Protein AF-A0AAJ7CDK2-F1 (afdb_monomer)

Organism: Cephus cinctus (NCBI:txid211228)

Mean predicted aligned error: 21.82 Å

Secondary structure (DSSP, 8-state):
-------PPPPPEEHHHHHHHHHTTPPP-SSHHHHHHHHHHHHHHHHHHTT-TTTEEPPP-----TT--SSHHHHHHHHHHHHHHHHHHHHHHHHHHHHHHHHHHHHHHHHHHHHHHHHHHHHTTSS---PPP-----SSSHHHHHHHHHHHHHHHHTT--

Nearest PDB structures (foldseek):
  7m75-assembly1_F  TM=2.476E-01  e=9.258E+00  Thermosynechococcus vestitus BP-1

Structure (mmCIF, N/CA/C/O backbone):
data_AF-A0AAJ7CDK2-F1
#
_entry.id   AF-A0AAJ7CDK2-F1
#
loop_
_atom_site.group_PDB
_atom_site.id
_atom_site.type_symbol
_atom_site.label_atom_id
_atom_site.label_alt_id
_atom_site.label_comp_id
_atom_site.label_asym_id
_atom_site.label_entity_id
_atom_site.label_seq_id
_atom_site.pdbx_PDB_ins_code
_atom_site.Cartn_x
_atom_site.Cartn_y
_atom_site.Cartn_z
_atom_site.occupancy
_atom_site.B_iso_or_equiv
_atom_site.auth_seq_id
_atom_site.auth_comp_id
_atom_site.auth_asym_id
_atom_site.auth_atom_id
_atom_site.pdbx_PDB_model_num
ATOM 1 N N . MET A 1 1 ? -10.451 22.147 59.607 1.00 43.47 1 MET A N 1
ATOM 2 C CA . MET A 1 1 ? -10.751 20.916 58.836 1.00 43.47 1 MET A CA 1
ATOM 3 C C . MET A 1 1 ? -10.896 21.269 57.359 1.00 43.47 1 MET A C 1
ATOM 5 O O . MET A 1 1 ? -11.855 21.930 56.988 1.00 43.47 1 MET A O 1
ATOM 9 N N . GLY A 1 2 ? -9.914 20.924 56.521 1.00 55.62 2 GLY A N 1
ATOM 10 C CA . GLY A 1 2 ? -9.924 21.284 55.098 1.00 55.62 2 GLY A CA 1
ATOM 11 C C . GLY A 1 2 ? -10.855 20.384 54.282 1.00 55.62 2 GLY A C 1
ATOM 12 O O . GLY A 1 2 ? -10.632 19.177 54.195 1.00 55.62 2 GLY A O 1
ATOM 13 N N . LEU A 1 3 ? -11.884 20.971 53.667 1.00 56.12 3 LEU A N 1
ATOM 14 C CA . LEU A 1 3 ? -12.781 20.308 52.717 1.00 56.12 3 LEU A CA 1
ATOM 15 C C . LEU A 1 3 ? -11.977 19.750 51.532 1.00 56.12 3 LEU A C 1
ATOM 17 O O . LEU A 1 3 ? -11.613 20.472 50.600 1.00 56.12 3 LEU A O 1
ATOM 21 N N . LYS A 1 4 ? -11.709 18.439 51.542 1.00 57.59 4 LYS A N 1
ATOM 22 C CA . LYS A 1 4 ? -11.145 17.736 50.384 1.00 57.59 4 LYS A CA 1
ATOM 23 C C . LYS A 1 4 ? -12.173 17.768 49.247 1.00 57.59 4 LYS A C 1
ATOM 25 O O . LYS A 1 4 ? -13.148 17.018 49.254 1.00 57.59 4 LYS A O 1
ATOM 30 N N . LYS A 1 5 ? -11.954 18.640 48.254 1.00 58.66 5 LYS A N 1
ATOM 31 C CA . LYS A 1 5 ? -12.749 18.690 47.017 1.00 58.66 5 LYS A CA 1
ATOM 32 C C . LYS A 1 5 ? -12.705 17.312 46.345 1.00 58.66 5 LYS A C 1
ATOM 34 O O . LYS A 1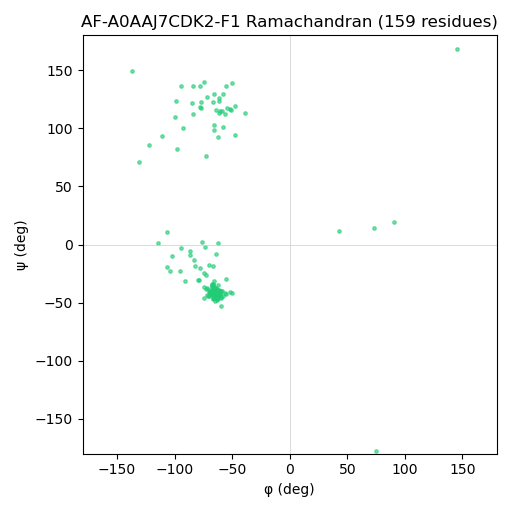 5 ? -11.656 16.886 45.861 1.00 58.66 5 LYS A O 1
ATOM 39 N N . LYS A 1 6 ? -13.842 16.605 46.306 1.00 48.69 6 LYS A N 1
ATOM 40 C CA . LYS A 1 6 ? -13.985 15.354 45.547 1.00 48.69 6 LYS A CA 1
ATOM 41 C C . LYS A 1 6 ? -13.676 15.642 44.073 1.00 48.69 6 LYS A C 1
ATOM 43 O O . LYS A 1 6 ? -14.406 16.387 43.419 1.00 48.69 6 LYS A O 1
ATOM 48 N N . LYS A 1 7 ? -12.595 15.058 43.543 1.00 52.03 7 LYS A N 1
ATOM 49 C CA . LYS A 1 7 ? -12.281 15.105 42.107 1.00 52.03 7 LYS A CA 1
ATOM 50 C C . LYS A 1 7 ? -13.431 14.428 41.350 1.00 52.03 7 LYS A C 1
ATOM 52 O O . LYS A 1 7 ? -13.660 13.232 41.517 1.00 52.03 7 LYS A O 1
ATOM 57 N N . LYS A 1 8 ? -14.188 15.197 40.557 1.00 52.06 8 LYS A N 1
ATOM 58 C CA . LYS A 1 8 ? -15.244 14.662 39.681 1.00 52.06 8 LYS A CA 1
ATOM 59 C C . LYS A 1 8 ? -14.608 13.644 38.726 1.00 52.06 8 LYS A C 1
ATOM 61 O O . LYS A 1 8 ? -13.597 13.953 38.099 1.00 52.06 8 LYS A O 1
ATOM 66 N N . LYS A 1 9 ? -15.186 12.440 38.626 1.00 52.00 9 LYS A N 1
ATOM 67 C CA . LYS A 1 9 ? -14.740 11.423 37.660 1.00 52.00 9 LYS A CA 1
ATOM 68 C C . LYS A 1 9 ? -14.779 12.027 36.245 1.00 52.00 9 LYS A C 1
ATOM 70 O O . LYS A 1 9 ? -15.748 12.728 35.933 1.00 52.00 9 LYS A O 1
ATOM 75 N N . PRO A 1 10 ? -13.756 11.800 35.403 1.00 56.69 10 PRO A N 1
ATOM 76 C CA . PRO A 1 10 ? -13.734 12.356 34.058 1.00 56.69 10 PRO A CA 1
ATOM 77 C C . PRO A 1 10 ? -14.929 11.813 33.268 1.00 56.69 10 PRO A C 1
ATOM 79 O O . PRO A 1 10 ? -15.156 10.605 33.212 1.00 56.69 10 PRO A O 1
ATOM 82 N N . LYS A 1 11 ? -15.735 12.715 32.697 1.00 63.00 11 LYS A N 1
ATOM 83 C CA . LYS A 1 11 ? -16.814 12.335 31.781 1.00 63.00 11 LYS A CA 1
ATOM 84 C C . LYS A 1 11 ? -16.168 11.751 30.521 1.00 63.00 11 LYS A C 1
ATOM 86 O O . LYS A 1 11 ? -15.361 12.424 29.881 1.00 63.00 11 LYS A O 1
ATOM 91 N N . THR A 1 12 ? -16.522 10.517 30.176 1.00 65.81 12 THR A N 1
ATOM 92 C CA . THR A 1 12 ? -16.077 9.855 28.944 1.00 65.81 12 THR A CA 1
ATOM 93 C C . THR A 1 12 ? -16.573 10.631 27.727 1.00 65.81 12 THR A C 1
ATOM 95 O O . THR A 1 12 ? -17.777 10.850 27.572 1.00 65.81 12 THR A O 1
ATOM 98 N N . VAL A 1 13 ? -15.655 11.046 26.855 1.00 77.88 13 VAL A N 1
ATOM 99 C CA . VAL A 1 13 ? -15.970 11.824 25.649 1.00 77.88 13 VAL A CA 1
ATOM 100 C C . VAL A 1 13 ? -16.123 10.865 24.463 1.00 77.88 13 VAL A C 1
ATOM 102 O O . VAL A 1 13 ? -15.352 9.918 24.303 1.00 77.88 13 VAL A O 1
ATOM 105 N N . ARG A 1 14 ? -17.145 11.070 23.623 1.00 81.94 14 ARG A N 1
ATOM 106 C CA . ARG A 1 14 ? -17.328 10.281 22.390 1.00 81.94 14 ARG A CA 1
ATOM 107 C C . ARG A 1 14 ? -16.307 10.720 21.341 1.00 81.94 14 ARG A C 1
ATOM 109 O O . ARG A 1 14 ? -16.127 11.922 21.159 1.00 81.94 14 ARG A O 1
ATOM 116 N N . LEU A 1 15 ? -15.738 9.772 20.585 1.00 80.12 15 LEU A N 1
ATOM 117 C CA . LEU A 1 15 ? -14.798 10.082 19.492 1.00 80.12 15 LEU A CA 1
ATOM 118 C C . LEU A 1 15 ? -15.323 11.153 18.529 1.00 80.12 15 LEU A C 1
ATOM 120 O O . LEU A 1 15 ? -14.578 12.053 18.168 1.00 80.12 15 LEU A O 1
ATOM 124 N N . LYS A 1 16 ? -16.613 11.094 18.167 1.00 83.38 16 LYS A N 1
ATOM 125 C CA . LYS A 1 16 ? -17.242 12.064 17.255 1.00 83.38 16 LYS A CA 1
ATOM 126 C C . LYS A 1 16 ? -17.012 13.516 17.693 1.00 83.38 16 LYS A C 1
ATOM 128 O O . LYS A 1 16 ? -16.700 14.355 16.866 1.00 83.38 16 LYS A O 1
ATOM 133 N N . LYS A 1 17 ? -17.098 13.799 18.997 1.00 83.81 17 LYS A N 1
ATOM 134 C CA . LYS A 1 17 ? -16.915 15.155 19.532 1.00 83.81 17 LYS A CA 1
ATOM 135 C C . LYS A 1 17 ? -15.461 15.624 19.426 1.00 83.81 17 LYS A C 1
ATOM 137 O O . LYS A 1 17 ? -15.214 16.766 19.068 1.00 83.81 17 LYS A O 1
ATOM 142 N N . VAL A 1 18 ? -14.512 14.723 19.679 1.00 83.12 18 VAL A N 1
ATOM 143 C CA . VAL A 1 18 ? -13.073 15.008 19.560 1.00 83.12 18 VAL A CA 1
ATOM 144 C C . VAL A 1 18 ? -12.681 15.254 18.100 1.00 83.12 18 VAL A C 1
ATOM 146 O O . VAL A 1 18 ? -11.863 16.124 17.828 1.00 83.12 18 VAL A O 1
ATOM 149 N N . ILE A 1 19 ? -13.293 14.528 17.157 1.00 83.00 19 ILE A N 1
ATOM 150 C CA . ILE A 1 19 ? -13.076 14.721 15.716 1.00 83.00 19 ILE A CA 1
ATOM 151 C C . ILE A 1 19 ? -13.570 16.103 15.273 1.00 83.00 19 ILE A C 1
ATOM 153 O O . ILE A 1 19 ? -12.852 16.806 14.569 1.00 83.00 19 ILE A O 1
ATOM 157 N N . GLU A 1 20 ? -14.756 16.522 15.714 1.00 85.12 20 GLU A N 1
ATOM 158 C CA . GLU A 1 20 ? -15.289 17.854 15.398 1.00 85.12 20 GLU A CA 1
ATOM 159 C C . GLU A 1 20 ? -14.439 18.987 15.996 1.00 85.12 20 GLU A C 1
ATOM 161 O O . GLU A 1 20 ? -14.207 20.004 15.345 1.00 85.12 20 GLU A O 1
ATOM 166 N N . GLU A 1 21 ? -13.904 18.804 17.205 1.00 82.38 21 GLU A N 1
ATOM 167 C CA . GLU A 1 21 ? -12.963 19.755 17.811 1.00 82.38 21 GLU A CA 1
ATOM 168 C C . GLU A 1 21 ? -11.619 19.801 17.064 1.00 82.38 21 GLU A C 1
ATOM 170 O O . GLU A 1 21 ? -11.064 20.881 16.865 1.00 82.38 21 GLU A O 1
ATOM 175 N N . ALA A 1 22 ? -11.116 18.653 16.603 1.00 84.06 22 ALA A N 1
ATOM 176 C CA . ALA A 1 22 ? -9.874 18.576 15.839 1.00 84.06 22 ALA A CA 1
ATOM 177 C C . ALA A 1 22 ? -9.999 19.237 14.457 1.00 84.06 22 ALA A C 1
ATOM 179 O O . ALA A 1 22 ? -9.105 19.988 14.067 1.00 84.06 22 ALA A O 1
ATOM 180 N N . LYS A 1 23 ? -11.119 19.036 13.747 1.00 82.94 23 LYS A N 1
ATOM 181 C CA . LYS A 1 23 ? -11.384 19.679 12.445 1.00 82.94 23 LYS A CA 1
ATOM 182 C C . LYS A 1 23 ? -11.297 21.203 12.524 1.00 82.94 23 LYS A C 1
ATOM 184 O O . LYS A 1 23 ? -10.692 21.825 11.662 1.00 82.94 23 LYS A O 1
ATOM 189 N N . ARG A 1 24 ? -11.840 21.800 13.590 1.00 82.06 24 ARG A N 1
ATOM 190 C CA . ARG A 1 24 ? -11.799 23.257 13.819 1.00 82.06 24 ARG A CA 1
ATOM 191 C C . ARG A 1 24 ? -10.392 23.801 14.073 1.00 82.06 24 ARG A C 1
ATOM 193 O O . ARG A 1 24 ? -10.190 25.003 13.977 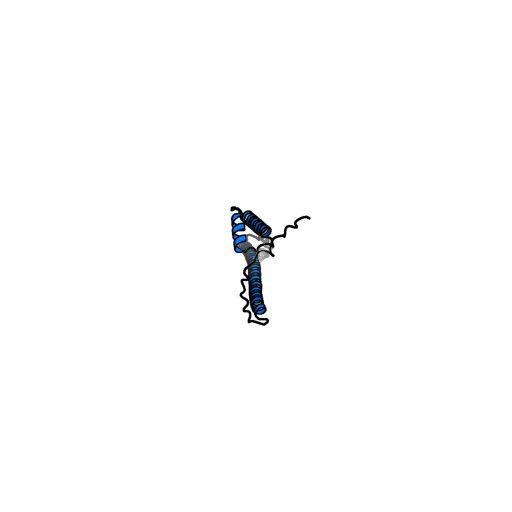1.00 82.06 24 ARG A O 1
ATOM 200 N N . SER A 1 25 ? -9.441 22.939 14.434 1.00 74.81 25 SER A N 1
ATOM 201 C CA . SER A 1 25 ? -8.046 23.317 14.695 1.00 74.81 25 SER A CA 1
ATOM 202 C C . SER A 1 25 ? -7.118 23.150 13.488 1.00 74.81 25 SER A C 1
ATOM 204 O O . SER A 1 25 ? -5.933 23.462 13.592 1.00 74.81 25 SER A O 1
ATOM 206 N N . MET A 1 26 ? -7.631 22.639 12.365 1.00 78.19 26 MET A N 1
ATOM 207 C CA . MET A 1 26 ? -6.851 22.438 11.147 1.00 78.19 26 MET A CA 1
ATOM 208 C C . MET A 1 26 ? -6.661 23.762 10.400 1.00 78.19 26 MET A C 1
ATOM 210 O O . MET A 1 26 ? -7.608 24.527 10.231 1.00 78.19 26 MET A O 1
ATOM 214 N N . ILE A 1 27 ? -5.438 24.001 9.928 1.00 76.56 27 ILE A N 1
ATOM 215 C CA . ILE A 1 27 ? -5.094 25.150 9.089 1.00 76.56 27 ILE A CA 1
ATOM 216 C C . ILE A 1 27 ? -5.071 24.664 7.631 1.00 76.56 27 ILE A C 1
ATOM 218 O O . ILE A 1 27 ? -4.348 23.707 7.344 1.00 76.56 27 ILE A O 1
ATOM 222 N N . PRO A 1 28 ? -5.843 25.267 6.710 1.00 73.81 28 PRO A N 1
ATOM 223 C CA . PRO A 1 28 ? -5.740 24.945 5.291 1.00 73.81 28 PRO A CA 1
ATOM 224 C C . PRO A 1 28 ? -4.427 25.511 4.729 1.00 73.81 28 PRO A C 1
ATOM 226 O O . PRO A 1 28 ? -4.146 26.697 4.889 1.00 73.81 28 PRO A O 1
ATOM 229 N N . SER A 1 29 ? -3.613 24.674 4.082 1.00 76.94 29 SER A N 1
ATOM 230 C CA . SER A 1 29 ? -2.365 25.089 3.426 1.00 76.94 29 SER A CA 1
ATOM 231 C C . SER A 1 29 ? -2.203 24.420 2.063 1.00 76.94 29 SER A C 1
ATOM 233 O O . SER A 1 29 ? -2.643 23.287 1.879 1.00 76.94 29 SER A O 1
ATOM 235 N N . ASN A 1 30 ? -1.534 25.108 1.132 1.00 79.06 30 ASN A N 1
ATOM 236 C CA . ASN A 1 30 ? -1.251 24.595 -0.215 1.00 79.06 30 ASN A CA 1
ATOM 237 C C . ASN A 1 30 ? -0.164 23.504 -0.211 1.00 79.06 30 ASN A C 1
ATOM 239 O O . ASN A 1 30 ? -0.184 22.609 -1.051 1.00 79.06 30 ASN A O 1
ATOM 243 N N . ASP A 1 31 ? 0.734 23.525 0.779 1.00 85.81 31 ASP A N 1
ATOM 244 C CA . ASP A 1 31 ? 1.755 22.495 0.960 1.00 85.81 31 ASP A CA 1
ATOM 245 C C . ASP A 1 31 ? 1.208 21.300 1.748 1.00 85.81 31 ASP A C 1
ATOM 247 O O . ASP A 1 31 ? 0.798 21.427 2.911 1.00 85.81 31 ASP A O 1
ATOM 251 N N . ALA A 1 32 ? 1.261 20.112 1.139 1.00 81.62 32 ALA A N 1
ATOM 252 C CA . ALA A 1 32 ? 0.745 18.877 1.730 1.00 81.62 32 ALA A CA 1
ATOM 253 C C . ALA A 1 32 ? 1.415 18.536 3.076 1.00 81.62 32 ALA A C 1
ATOM 255 O O . ALA A 1 32 ? 0.740 18.130 4.022 1.00 81.62 32 ALA A O 1
ATOM 256 N N . GLY A 1 33 ? 2.730 18.749 3.202 1.00 86.19 33 GLY A N 1
ATOM 257 C CA . GLY A 1 33 ? 3.467 18.471 4.441 1.00 86.19 33 GLY A CA 1
ATOM 258 C C . GLY A 1 33 ? 3.008 19.332 5.624 1.00 86.19 33 GLY A C 1
ATOM 259 O O . GLY A 1 33 ? 2.847 18.832 6.740 1.00 86.19 33 GLY A O 1
ATOM 260 N N . VAL A 1 34 ? 2.724 20.612 5.373 1.00 83.38 34 VAL A N 1
ATOM 261 C CA . VAL A 1 34 ? 2.255 21.569 6.389 1.00 83.38 34 VAL A CA 1
ATOM 262 C C . VAL A 1 34 ? 0.806 21.268 6.791 1.00 83.38 34 VAL A C 1
ATOM 264 O O . VAL A 1 34 ? 0.468 21.304 7.980 1.00 83.38 34 VAL A O 1
ATOM 267 N N . ALA A 1 35 ? -0.030 20.867 5.830 1.00 84.88 35 ALA A N 1
ATOM 268 C CA . ALA A 1 35 ? -1.411 20.456 6.078 1.00 84.88 35 ALA A CA 1
ATOM 269 C C . ALA A 1 35 ? -1.470 19.189 6.947 1.00 84.88 35 ALA A C 1
ATOM 271 O O . ALA A 1 35 ? -2.210 19.131 7.930 1.00 84.88 35 ALA A O 1
ATOM 272 N N . ILE A 1 36 ? -0.640 18.188 6.639 1.00 84.38 36 ILE A N 1
ATOM 273 C CA . ILE A 1 36 ? -0.568 16.934 7.402 1.00 84.38 36 ILE A CA 1
ATOM 274 C C . ILE A 1 36 ? -0.028 17.193 8.815 1.00 84.38 36 ILE A C 1
ATOM 276 O O . ILE A 1 36 ? -0.604 16.718 9.798 1.00 84.38 36 ILE A O 1
ATOM 280 N N . GLY A 1 37 ? 1.046 17.978 8.940 1.00 88.31 37 GLY A N 1
ATOM 281 C CA . GLY A 1 37 ? 1.642 18.311 10.234 1.00 88.31 37 GLY A CA 1
ATOM 282 C C . GLY A 1 37 ? 0.687 19.086 11.148 1.00 88.31 37 GLY A C 1
ATOM 283 O O . GLY A 1 37 ? 0.550 18.756 12.331 1.00 88.31 37 GLY A O 1
ATOM 284 N N . SER A 1 38 ? -0.020 20.081 10.605 1.00 84.69 38 SER A N 1
ATOM 285 C CA . SER A 1 38 ? -1.004 20.868 11.360 1.00 84.69 38 SER A CA 1
ATOM 286 C C . SER A 1 38 ? -2.213 20.026 11.779 1.00 84.69 38 SER A C 1
ATOM 288 O O . SER A 1 38 ? -2.613 20.080 12.947 1.00 84.69 38 SER A O 1
ATOM 290 N N . ALA A 1 39 ? -2.728 19.171 10.891 1.00 85.94 39 ALA A N 1
ATOM 291 C CA . ALA A 1 39 ? -3.814 18.244 11.201 1.00 85.94 39 ALA A CA 1
ATOM 292 C C . ALA A 1 39 ? -3.428 17.253 12.314 1.00 85.94 39 A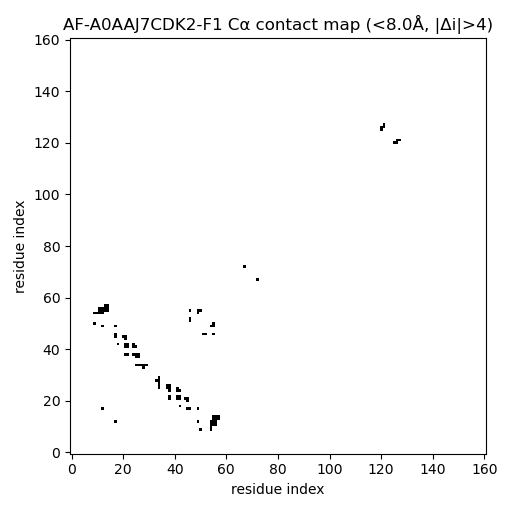LA A C 1
ATOM 294 O O . ALA A 1 39 ? -4.191 17.055 13.265 1.00 85.94 39 ALA A O 1
ATOM 295 N N . LEU A 1 40 ? -2.221 16.677 12.255 1.00 88.81 40 LEU A N 1
ATOM 296 C CA . LEU A 1 40 ? -1.714 15.773 13.292 1.00 88.81 40 LEU A CA 1
ATOM 297 C C . LEU A 1 40 ? -1.568 16.478 14.642 1.00 88.81 40 LEU A C 1
ATOM 299 O O . LEU A 1 40 ? -1.990 15.945 15.673 1.00 88.81 40 LEU A O 1
ATOM 303 N N . LYS A 1 41 ? -1.009 17.690 14.650 1.00 88.62 41 LYS A N 1
ATOM 304 C CA . LYS A 1 41 ? -0.822 18.478 15.874 1.00 88.62 41 LYS A CA 1
ATOM 305 C C . LYS A 1 41 ? -2.164 18.872 16.501 1.00 88.62 41 LYS A C 1
ATOM 307 O O . LYS A 1 41 ? -2.329 18.732 17.717 1.00 88.62 41 LYS A O 1
ATOM 312 N N . GLY A 1 42 ? -3.135 19.284 15.684 1.00 86.12 42 GLY A N 1
ATOM 313 C CA . GLY A 1 42 ? -4.502 19.598 16.110 1.00 86.12 42 GLY A CA 1
ATOM 314 C C . GLY A 1 42 ? -5.229 18.385 16.697 1.00 86.12 42 GLY A C 1
ATOM 315 O O . GLY A 1 42 ? -5.769 18.449 17.806 1.00 86.12 42 GLY A O 1
ATOM 316 N N . ALA A 1 43 ? -5.143 17.234 16.025 1.00 85.94 43 ALA A N 1
ATOM 317 C CA . ALA A 1 43 ? -5.722 15.981 16.506 1.00 85.94 43 ALA A CA 1
ATOM 318 C C . ALA A 1 43 ? -5.106 15.526 17.841 1.00 85.94 43 ALA A C 1
ATOM 320 O O . ALA A 1 43 ? -5.830 15.186 18.782 1.00 85.94 43 ALA A O 1
ATOM 321 N N . GLN A 1 44 ? -3.776 15.568 17.970 1.00 86.00 44 GLN A N 1
ATOM 322 C CA . GLN A 1 44 ? -3.095 15.213 19.219 1.00 86.00 44 GLN A CA 1
ATOM 323 C C . GLN A 1 44 ? -3.463 16.160 20.370 1.00 86.00 44 GLN A C 1
ATOM 325 O O . GLN A 1 44 ? -3.668 15.703 21.499 1.00 86.00 44 GLN A O 1
ATOM 330 N N . ALA A 1 45 ? -3.583 17.463 20.104 1.00 85.25 45 ALA A N 1
ATOM 331 C CA . ALA A 1 45 ? -3.997 18.447 21.101 1.00 85.25 45 ALA A CA 1
ATOM 332 C C . ALA A 1 45 ? -5.441 18.211 21.574 1.00 85.25 45 ALA A C 1
ATOM 334 O O . ALA A 1 45 ? -5.697 18.209 22.782 1.00 85.25 45 ALA A O 1
ATOM 335 N N . ALA A 1 46 ? -6.367 17.940 20.650 1.00 84.62 46 ALA A N 1
ATOM 336 C CA . ALA A 1 46 ? -7.759 17.622 20.969 1.00 84.62 46 ALA A CA 1
ATOM 337 C C . ALA A 1 46 ? -7.872 16.349 21.828 1.00 84.62 46 ALA A C 1
ATOM 339 O O . ALA A 1 46 ? -8.569 16.331 22.845 1.00 84.62 46 ALA A O 1
ATOM 340 N N . VAL A 1 47 ? -7.112 15.300 21.498 1.00 82.31 47 VAL A N 1
ATOM 341 C CA . VAL A 1 47 ? -7.089 14.050 22.277 1.00 82.31 47 VAL A CA 1
ATOM 342 C C . VAL A 1 47 ? -6.477 14.251 23.669 1.00 82.31 47 VAL A C 1
ATOM 344 O O . VAL A 1 47 ? -6.990 13.697 24.646 1.00 82.31 47 VAL A O 1
ATOM 347 N N . LYS A 1 48 ? -5.418 15.064 23.798 1.00 84.56 48 LYS A N 1
ATOM 348 C CA . LYS A 1 48 ? -4.834 15.418 25.106 1.00 84.56 48 LYS A CA 1
ATOM 349 C C . LYS A 1 48 ? -5.835 16.186 25.976 1.00 84.56 48 LYS A C 1
ATOM 351 O O . LYS A 1 48 ? -6.006 15.831 27.141 1.00 84.56 48 LYS A O 1
ATOM 356 N N . ARG A 1 49 ? -6.555 17.163 25.409 1.00 81.19 49 ARG A N 1
ATOM 357 C CA . ARG A 1 49 ? -7.626 17.910 26.104 1.00 81.19 49 ARG A CA 1
ATOM 358 C C . ARG A 1 49 ? -8.790 17.010 26.526 1.00 81.19 49 ARG A C 1
ATOM 360 O O . ARG A 1 49 ? -9.342 17.193 27.606 1.00 81.19 49 ARG A O 1
ATOM 367 N N . ALA A 1 50 ? -9.117 15.999 25.722 1.00 77.31 50 ALA A N 1
ATOM 368 C CA . ALA A 1 50 ? -10.171 15.030 26.021 1.00 77.31 50 ALA A CA 1
ATOM 369 C C . ALA A 1 50 ? -9.804 14.001 27.117 1.00 77.31 50 ALA A C 1
ATOM 371 O O . ALA A 1 50 ? -10.641 13.171 27.485 1.00 77.31 50 ALA A O 1
ATOM 372 N N . GLY A 1 51 ? -8.583 14.038 27.668 1.00 76.06 51 GLY A N 1
ATOM 373 C CA . GLY A 1 51 ? -8.132 13.115 28.718 1.00 76.06 51 GLY A CA 1
ATOM 374 C C . GLY A 1 51 ? -7.462 11.839 28.194 1.00 76.06 51 GLY A C 1
ATOM 375 O O . GLY A 1 51 ? -7.361 10.849 28.922 1.00 76.06 51 GLY A O 1
ATOM 376 N 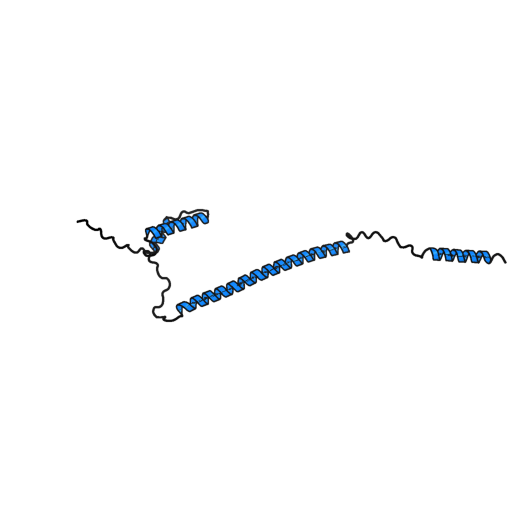N . GLY A 1 52 ? -7.000 11.848 26.940 1.00 77.19 52 GLY A N 1
ATOM 377 C CA . GLY A 1 52 ? -6.221 10.766 26.340 1.00 77.19 52 GLY A CA 1
ATOM 378 C C . GLY A 1 52 ? -7.032 9.517 25.972 1.00 77.19 52 GLY A C 1
ATOM 379 O O . GLY A 1 52 ? -8.248 9.441 26.149 1.00 77.19 52 GLY A O 1
ATOM 380 N N . LYS A 1 53 ? -6.334 8.492 25.465 1.00 69.44 53 LYS A N 1
ATOM 381 C CA . LYS A 1 53 ? -6.932 7.269 24.885 1.00 69.44 53 LYS A CA 1
ATOM 382 C C . LYS A 1 53 ? -7.900 6.537 25.827 1.00 69.44 53 LYS A C 1
ATOM 384 O O . LYS A 1 53 ? -8.838 5.903 25.363 1.00 69.44 53 LYS A O 1
ATOM 389 N N . ARG A 1 54 ? -7.692 6.633 27.146 1.00 69.56 54 ARG A N 1
ATOM 390 C CA . ARG A 1 54 ? -8.522 5.956 28.160 1.00 69.56 54 ARG A CA 1
ATOM 391 C C . ARG A 1 54 ? -9.892 6.613 28.357 1.00 69.56 54 ARG A C 1
ATOM 393 O O . ARG A 1 54 ? -10.816 5.934 28.789 1.00 69.56 54 ARG A O 1
ATOM 400 N N . ASN A 1 55 ? -10.029 7.903 28.042 1.00 71.44 55 ASN A N 1
ATOM 401 C CA . ASN A 1 55 ? -11.266 8.657 28.261 1.00 71.44 55 ASN A CA 1
ATOM 402 C C . ASN A 1 55 ? -12.091 8.872 26.979 1.00 71.44 55 ASN A C 1
ATOM 404 O O . ASN A 1 55 ? -13.239 9.318 27.049 1.00 71.44 55 ASN A O 1
ATOM 408 N N . VAL A 1 56 ? -11.528 8.542 25.812 1.00 75.38 56 VAL A N 1
ATOM 409 C CA . VAL A 1 56 ? -12.207 8.669 24.522 1.00 75.38 56 VAL A CA 1
ATOM 410 C C . VAL A 1 56 ? -12.751 7.312 24.080 1.00 75.38 56 VAL A C 1
ATOM 412 O O . VAL A 1 56 ? -12.001 6.403 23.727 1.00 75.38 56 VAL A O 1
ATOM 415 N N . ARG A 1 57 ? -14.080 7.158 24.101 1.00 73.19 57 ARG A N 1
ATOM 416 C CA . ARG A 1 57 ? -14.739 5.890 23.753 1.00 73.19 57 ARG A CA 1
ATOM 417 C C . ARG A 1 57 ? -14.916 5.783 22.241 1.00 73.19 57 ARG A C 1
ATOM 419 O O . ARG A 1 57 ? -15.710 6.521 21.650 1.00 73.19 57 ARG A O 1
ATOM 426 N N . ALA A 1 58 ? -14.192 4.843 21.641 1.00 75.50 58 ALA A N 1
ATOM 427 C CA . ALA A 1 58 ? -14.348 4.452 20.248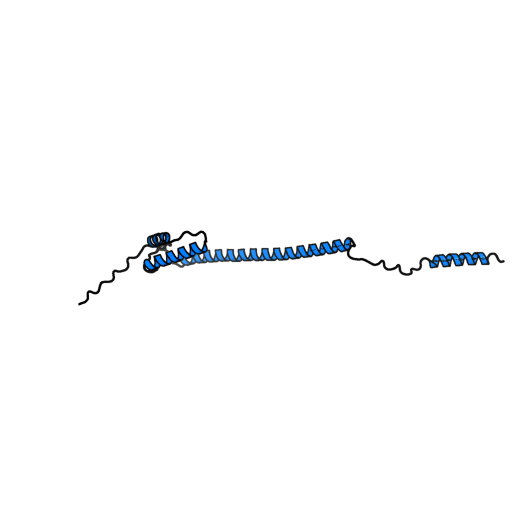 1.00 75.50 58 ALA A CA 1
ATOM 428 C C . ALA A 1 58 ? -15.471 3.419 20.079 1.00 75.50 58 ALA A C 1
ATOM 430 O O . ALA A 1 58 ? -15.542 2.488 20.888 1.00 75.50 58 ALA A O 1
ATOM 431 N N . PRO A 1 59 ? -16.351 3.545 19.067 1.00 71.00 59 PRO A N 1
ATOM 432 C CA . PRO A 1 59 ? -17.243 2.454 18.711 1.00 71.00 59 PRO A CA 1
ATOM 433 C C . PRO A 1 59 ? -16.395 1.286 18.187 1.00 71.00 59 PRO A C 1
ATOM 435 O O . PRO A 1 59 ? -15.517 1.481 17.349 1.00 71.00 59 PRO A O 1
ATOM 438 N N . ARG A 1 60 ? -16.618 0.077 18.711 1.00 68.56 60 ARG A N 1
ATOM 439 C CA . ARG A 1 60 ? -15.997 -1.145 18.182 1.00 68.56 60 ARG A CA 1
ATOM 440 C C . ARG A 1 60 ? -16.749 -1.520 16.903 1.00 68.56 60 ARG A C 1
ATOM 442 O O . ARG A 1 60 ? -17.949 -1.749 16.964 1.00 68.56 60 ARG A O 1
ATOM 449 N N . ILE A 1 61 ? -16.050 -1.510 15.769 1.00 67.69 61 ILE A N 1
ATOM 450 C CA . ILE A 1 61 ? -16.626 -1.672 14.417 1.00 67.69 61 ILE A CA 1
ATOM 451 C C . ILE A 1 61 ? -16.751 -3.148 14.013 1.00 67.69 61 ILE A C 1
ATOM 453 O O . ILE A 1 61 ? -17.414 -3.463 13.036 1.00 67.69 61 ILE A O 1
ATOM 457 N N . LEU A 1 62 ? -16.179 -4.068 14.790 1.00 63.72 62 LEU A N 1
ATOM 458 C CA . LEU A 1 62 ? -16.462 -5.491 14.651 1.00 63.72 62 LEU A CA 1
ATOM 459 C C . LEU A 1 62 ? -17.601 -5.848 15.613 1.00 63.72 62 LEU A C 1
ATOM 461 O O . LEU A 1 62 ? -17.341 -5.991 16.814 1.00 63.72 62 LEU A O 1
ATOM 465 N N . PRO A 1 63 ? -18.857 -5.967 15.136 1.00 63.69 63 PRO A N 1
ATOM 466 C CA . PRO A 1 63 ? -19.868 -6.720 15.854 1.00 63.69 63 PRO A CA 1
ATOM 467 C C . PRO A 1 63 ? -19.370 -8.162 15.911 1.00 63.69 63 PRO A C 1
ATOM 469 O O . PRO A 1 63 ? -19.550 -8.935 14.978 1.00 63.69 63 PRO A O 1
ATOM 472 N N . VAL A 1 64 ? -18.661 -8.510 16.983 1.00 63.44 64 VAL A N 1
ATOM 473 C CA . VAL A 1 64 ? -18.356 -9.907 17.273 1.00 63.44 64 VAL A CA 1
ATOM 474 C C . VAL A 1 64 ? -19.692 -10.596 17.531 1.00 63.44 64 VAL A C 1
ATOM 476 O O . VAL A 1 64 ? -20.377 -10.217 18.488 1.00 63.44 64 VAL A O 1
ATOM 479 N N . PRO A 1 65 ? -20.111 -11.563 16.694 1.00 62.94 65 PRO A N 1
ATOM 480 C CA . PRO A 1 65 ? -21.253 -12.385 17.038 1.00 62.94 65 PRO A CA 1
ATOM 481 C C . PRO A 1 65 ? -20.889 -13.105 18.335 1.00 62.94 65 PRO A C 1
ATOM 483 O O . PRO A 1 65 ? -19.964 -13.913 18.375 1.00 62.94 65 PRO A O 1
ATOM 486 N N . SER A 1 66 ? -21.608 -12.808 19.416 1.00 59.28 66 SER A N 1
ATOM 487 C CA . SER A 1 66 ? -21.386 -13.366 20.758 1.00 59.28 66 SER A CA 1
ATOM 488 C C . SER A 1 66 ? -21.565 -14.891 20.837 1.00 59.28 66 SER A C 1
ATOM 490 O O . SER A 1 66 ? -21.419 -15.466 21.910 1.00 59.28 66 SER A O 1
ATOM 492 N N . LYS A 1 67 ? -21.871 -15.543 19.706 1.00 67.06 67 LYS A N 1
ATOM 493 C CA . LYS A 1 67 ? -22.102 -16.982 19.560 1.00 67.06 67 LYS A CA 1
ATOM 494 C C . LYS A 1 67 ? -21.069 -17.728 18.706 1.00 67.06 67 LYS A C 1
ATOM 496 O O . LYS A 1 67 ? -21.214 -18.934 18.551 1.00 67.06 67 LYS A O 1
ATOM 501 N N . VAL A 1 68 ? -20.033 -17.078 18.170 1.00 59.09 68 VAL A N 1
ATOM 502 C CA . VAL A 1 68 ? -18.966 -17.795 17.443 1.00 59.09 68 VAL A CA 1
ATOM 503 C C . VAL A 1 68 ? -17.792 -18.022 18.388 1.00 59.09 68 VAL A C 1
ATOM 505 O O . VAL A 1 68 ? -16.835 -17.253 18.429 1.00 59.09 68 VAL A O 1
ATOM 508 N N . GLY A 1 69 ? -17.906 -19.069 19.203 1.00 59.72 69 GLY A N 1
ATOM 509 C CA . GLY A 1 69 ? -16.763 -19.649 19.899 1.00 59.72 69 GLY A CA 1
ATOM 510 C C . GLY A 1 69 ? -15.958 -20.504 18.921 1.00 59.72 69 GLY A C 1
ATOM 511 O O . GLY A 1 69 ? -16.512 -21.404 18.299 1.00 59.72 69 GLY A O 1
ATOM 512 N N . GLY A 1 70 ? -14.669 -20.205 18.755 1.00 72.50 70 GLY A N 1
ATOM 513 C CA . GLY A 1 70 ? -13.748 -20.971 17.909 1.00 72.50 70 GLY A CA 1
ATOM 514 C C . GLY A 1 70 ? -12.705 -20.094 17.214 1.00 72.50 70 GLY A C 1
ATOM 515 O O . GLY A 1 70 ? -12.831 -18.877 17.193 1.00 72.50 70 GLY A O 1
ATOM 516 N N . PHE A 1 71 ? -11.680 -20.716 16.627 1.00 68.25 71 PHE A N 1
ATOM 517 C CA . PHE A 1 71 ? -10.536 -20.087 15.935 1.00 68.25 71 PHE A CA 1
ATOM 518 C C . PHE A 1 71 ? -10.916 -19.284 14.664 1.00 68.25 71 PHE A C 1
ATOM 520 O O . PHE A 1 71 ? -10.104 -18.550 14.104 1.00 68.25 71 PHE A O 1
ATOM 527 N N . LEU A 1 72 ? -12.178 -19.371 14.232 1.00 69.06 72 LEU A N 1
ATOM 528 C CA . LEU A 1 72 ? -12.732 -18.775 13.011 1.00 69.06 72 LEU A CA 1
ATOM 529 C C . LEU A 1 72 ? -12.546 -17.247 12.847 1.00 69.06 72 LEU A C 1
ATOM 531 O O . LEU A 1 72 ? -12.175 -16.824 11.752 1.00 69.06 72 LEU A O 1
ATOM 535 N N . PRO A 1 73 ? -12.735 -16.397 13.881 1.00 73.31 73 PRO A N 1
ATOM 536 C CA . PRO A 1 73 ? -12.521 -14.958 13.755 1.00 73.31 73 PRO A CA 1
ATOM 537 C C . PRO A 1 73 ? -11.039 -14.585 13.613 1.00 73.31 73 PRO A C 1
ATOM 539 O O . PRO A 1 73 ? -10.739 -13.477 13.179 1.00 73.31 73 PRO A O 1
ATOM 542 N N . PHE A 1 74 ? -10.116 -15.484 13.971 1.00 73.25 74 PHE A N 1
ATOM 543 C CA . PHE A 1 74 ? -8.677 -15.288 13.784 1.00 73.25 74 PHE A CA 1
ATOM 544 C C . PHE A 1 74 ? -8.204 -15.843 12.435 1.00 73.25 74 PHE A C 1
ATOM 546 O O . PHE A 1 74 ? -7.301 -15.292 11.814 1.00 73.25 74 PHE A O 1
ATOM 553 N N . LEU A 1 75 ? -8.858 -16.898 11.948 1.00 77.25 75 LEU A N 1
ATOM 554 C CA . LEU A 1 75 ? -8.451 -17.606 10.742 1.00 77.25 75 LEU A CA 1
ATOM 555 C C . LEU A 1 75 ? -8.774 -16.840 9.456 1.00 77.25 75 LEU A C 1
ATOM 557 O O . LEU A 1 75 ? -7.912 -16.702 8.590 1.00 77.25 75 LEU A O 1
ATOM 561 N N . VAL A 1 76 ? -9.988 -16.293 9.349 1.00 78.19 76 VAL A N 1
ATOM 562 C CA . VAL A 1 76 ? -10.435 -15.584 8.136 1.00 78.19 76 VAL A CA 1
ATOM 563 C C . VAL A 1 76 ? -9.535 -14.377 7.807 1.00 78.19 76 VAL A C 1
ATOM 565 O O . VAL A 1 76 ? -9.101 -14.270 6.659 1.00 78.19 76 VAL A O 1
ATOM 568 N N . PRO A 1 77 ? -9.159 -13.507 8.769 1.00 80.31 77 PRO A N 1
ATOM 569 C CA . PRO A 1 77 ? -8.251 -12.393 8.489 1.00 80.31 77 PRO A CA 1
ATOM 570 C C . PRO A 1 77 ? -6.820 -12.828 8.148 1.00 80.31 77 PRO A C 1
ATOM 572 O O . PRO A 1 77 ? -6.176 -12.192 7.317 1.00 80.31 77 PRO A O 1
ATOM 575 N N . VAL A 1 78 ? -6.313 -13.900 8.765 1.00 84.50 78 VAL A N 1
ATOM 576 C CA . VAL A 1 78 ? -4.941 -14.382 8.532 1.00 84.50 78 VAL A CA 1
ATOM 577 C C . VAL A 1 78 ? -4.804 -14.995 7.141 1.00 84.50 78 VAL A C 1
ATOM 579 O O . VAL A 1 78 ? -3.860 -14.659 6.433 1.00 84.50 78 VAL A O 1
ATOM 582 N N . PHE A 1 79 ? -5.759 -15.822 6.709 1.00 80.62 79 PHE A N 1
ATOM 583 C CA . PHE A 1 79 ? -5.751 -16.391 5.357 1.00 80.62 79 PHE A CA 1
ATOM 584 C C . PHE A 1 79 ? -5.963 -15.328 4.279 1.00 80.62 79 PHE A C 1
ATOM 586 O O . PHE A 1 79 ? -5.259 -15.340 3.270 1.00 80.62 79 PHE A O 1
ATOM 593 N N . ALA A 1 80 ? -6.867 -14.369 4.508 1.00 81.38 80 ALA A N 1
ATOM 594 C CA . ALA A 1 80 ? -7.040 -13.238 3.599 1.00 81.38 80 ALA A CA 1
ATOM 595 C C . ALA A 1 80 ? -5.751 -12.400 3.488 1.00 81.38 80 ALA A C 1
ATOM 597 O O . ALA A 1 80 ? -5.340 -12.035 2.386 1.00 81.38 80 ALA A O 1
ATOM 598 N N . GLY A 1 81 ? -5.076 -12.147 4.615 1.00 81.88 81 GLY A N 1
ATOM 599 C CA . GLY A 1 81 ? -3.808 -11.418 4.656 1.00 81.88 81 GLY A CA 1
ATOM 600 C C . GLY A 1 81 ? -2.656 -12.161 3.973 1.00 81.88 81 GLY A C 1
ATOM 601 O O . GLY A 1 81 ? -1.945 -11.563 3.166 1.00 81.88 81 GLY A O 1
ATOM 602 N N . LEU A 1 82 ? -2.491 -13.463 4.239 1.00 82.56 82 LEU A N 1
ATOM 603 C CA . LEU A 1 82 ? -1.446 -14.281 3.612 1.00 82.56 82 LEU A CA 1
ATOM 604 C C . LEU A 1 82 ? -1.656 -14.416 2.102 1.00 82.56 82 LEU A C 1
ATOM 606 O O . LEU A 1 82 ? -0.698 -14.295 1.343 1.00 82.56 82 LEU A O 1
ATOM 610 N N . SER A 1 83 ? -2.898 -14.639 1.661 1.00 79.00 83 SER A N 1
ATOM 611 C CA . SER A 1 83 ? -3.208 -14.791 0.237 1.00 79.00 83 SER A CA 1
ATOM 612 C C . SER A 1 83 ? -2.934 -13.499 -0.537 1.00 79.00 83 SER A C 1
ATOM 614 O O . SER A 1 83 ? -2.373 -13.543 -1.631 1.00 79.00 83 SER A O 1
ATOM 616 N N . ALA A 1 84 ? -3.270 -12.342 0.044 1.00 78.19 84 ALA A N 1
ATOM 617 C CA . ALA A 1 84 ? -2.955 -11.043 -0.544 1.00 78.19 84 ALA A CA 1
ATOM 618 C C . ALA A 1 84 ? -1.438 -10.778 -0.581 1.00 78.19 84 ALA A C 1
ATOM 620 O O . ALA A 1 84 ? -0.917 -10.308 -1.593 1.00 78.19 84 ALA A O 1
ATOM 621 N N . ALA A 1 85 ? -0.713 -11.118 0.490 1.00 80.00 85 ALA A N 1
ATOM 622 C CA . ALA A 1 85 ? 0.738 -10.952 0.552 1.00 80.00 85 ALA A CA 1
ATOM 623 C C . ALA A 1 85 ? 1.481 -11.860 -0.447 1.00 80.00 85 ALA A C 1
ATOM 625 O O . ALA A 1 85 ? 2.417 -11.404 -1.103 1.00 80.00 85 ALA A O 1
ATOM 626 N N . GLY A 1 86 ? 1.041 -13.112 -0.615 1.00 76.06 86 GLY A N 1
ATOM 627 C CA . GLY A 1 86 ? 1.608 -14.044 -1.594 1.00 76.06 86 GLY A CA 1
ATOM 628 C C . GLY A 1 86 ? 1.424 -13.570 -3.039 1.00 76.06 86 GLY A C 1
ATOM 629 O O . GLY A 1 86 ? 2.377 -13.585 -3.818 1.00 76.06 86 GLY A O 1
ATOM 630 N N . ALA A 1 87 ? 0.232 -13.065 -3.379 1.00 80.88 87 ALA A N 1
ATOM 631 C CA . ALA A 1 87 ? -0.037 -12.484 -4.696 1.00 80.88 87 ALA A CA 1
ATOM 632 C C . ALA A 1 87 ? 0.817 -11.232 -4.966 1.00 80.88 87 ALA A C 1
ATOM 634 O O . ALA A 1 87 ? 1.326 -11.051 -6.071 1.00 80.88 87 ALA A O 1
ATOM 635 N N . LEU A 1 88 ? 1.025 -10.390 -3.950 1.00 76.44 88 LEU A N 1
ATOM 636 C CA . LEU A 1 88 ? 1.837 -9.180 -4.073 1.00 76.44 88 LEU A CA 1
ATOM 637 C C . LEU A 1 88 ? 3.334 -9.492 -4.231 1.00 76.44 88 LEU A C 1
ATOM 639 O O . LEU A 1 88 ? 3.996 -8.879 -5.067 1.00 76.44 88 LEU A O 1
ATOM 643 N N . ALA A 1 89 ? 3.857 -10.470 -3.485 1.00 75.12 89 ALA A N 1
ATOM 644 C CA . ALA A 1 89 ? 5.243 -10.921 -3.616 1.00 75.12 89 ALA A CA 1
ATOM 645 C C . ALA A 1 89 ? 5.521 -11.538 -4.999 1.00 75.12 89 ALA A C 1
ATOM 647 O O . ALA A 1 89 ? 6.520 -11.199 -5.634 1.00 75.12 89 ALA A O 1
ATOM 648 N N . GLY A 1 90 ? 4.612 -12.385 -5.499 1.00 77.00 90 GLY A N 1
ATOM 649 C CA . GLY A 1 90 ? 4.708 -12.950 -6.850 1.00 77.00 90 GLY A CA 1
ATOM 650 C C . GLY A 1 90 ? 4.594 -11.886 -7.946 1.00 77.00 90 GLY A C 1
ATOM 651 O O . GLY A 1 90 ? 5.373 -11.893 -8.899 1.00 77.00 90 GLY A O 1
ATOM 652 N N . GLY A 1 91 ? 3.680 -10.923 -7.776 1.00 78.00 91 GLY A N 1
ATOM 653 C CA . GLY A 1 91 ? 3.517 -9.794 -8.689 1.00 78.00 91 GLY A CA 1
ATOM 654 C C . GLY A 1 91 ? 4.784 -8.946 -8.790 1.00 78.00 91 GLY A C 1
ATOM 655 O O . GLY A 1 91 ? 5.305 -8.758 -9.885 1.00 78.00 91 GLY A O 1
ATOM 656 N N . ALA A 1 92 ? 5.334 -8.495 -7.659 1.00 77.06 92 ALA A N 1
ATOM 657 C CA . ALA A 1 92 ? 6.534 -7.656 -7.638 1.00 77.06 92 ALA A CA 1
ATOM 658 C C . ALA A 1 92 ? 7.770 -8.356 -8.237 1.00 77.06 92 ALA A C 1
ATOM 660 O O . ALA A 1 92 ? 8.520 -7.733 -8.992 1.00 77.06 92 ALA A O 1
ATOM 661 N N . ALA A 1 93 ? 7.957 -9.651 -7.959 1.00 77.88 93 ALA A N 1
ATOM 662 C CA . ALA A 1 93 ? 9.042 -10.442 -8.541 1.00 77.88 93 ALA A CA 1
ATOM 663 C C . ALA A 1 93 ? 8.932 -10.545 -10.074 1.00 77.88 93 ALA A C 1
ATOM 665 O O . ALA A 1 93 ? 9.942 -10.436 -10.773 1.00 77.88 93 ALA A O 1
ATOM 666 N N . GLY A 1 94 ? 7.713 -10.690 -10.606 1.00 79.62 94 GLY A N 1
ATOM 667 C CA . GLY A 1 94 ? 7.465 -10.701 -12.049 1.00 79.62 94 GLY A CA 1
ATOM 668 C C . GLY A 1 94 ? 7.854 -9.385 -12.726 1.00 79.62 94 GLY A C 1
ATOM 669 O O . GLY A 1 94 ? 8.511 -9.401 -13.767 1.00 79.62 94 GLY A O 1
ATOM 670 N N . ILE A 1 95 ? 7.522 -8.245 -12.108 1.00 78.31 95 ILE A N 1
ATOM 671 C CA . ILE A 1 95 ? 7.871 -6.927 -12.663 1.00 78.31 95 ILE A CA 1
ATOM 672 C C . ILE A 1 95 ? 9.386 -6.696 -12.612 1.00 78.31 95 ILE A C 1
ATOM 674 O O . ILE A 1 95 ? 9.968 -6.250 -13.600 1.00 78.31 95 ILE A O 1
ATOM 678 N N . ALA A 1 96 ? 10.047 -7.040 -11.503 1.00 83.94 96 ALA A N 1
ATOM 679 C CA . ALA A 1 96 ? 11.498 -6.889 -11.377 1.00 83.94 96 ALA A CA 1
ATOM 680 C C . ALA A 1 96 ? 12.254 -7.715 -12.431 1.00 83.94 96 ALA A C 1
ATOM 682 O O . ALA A 1 96 ? 13.178 -7.206 -13.068 1.00 83.94 96 ALA A O 1
ATOM 683 N N . LYS A 1 97 ? 11.818 -8.959 -12.666 1.00 84.75 97 LYS A N 1
ATOM 684 C CA . LYS A 1 97 ? 12.400 -9.825 -13.695 1.00 84.75 97 LYS A CA 1
ATOM 685 C C . LYS A 1 97 ? 12.194 -9.255 -15.101 1.00 84.75 97 LYS A C 1
ATOM 687 O O . LYS A 1 97 ? 13.154 -9.149 -15.853 1.00 84.75 97 LYS A O 1
ATOM 692 N N . ALA A 1 98 ? 10.982 -8.802 -15.424 1.00 85.00 98 ALA A N 1
ATOM 693 C CA . ALA A 1 98 ? 10.685 -8.216 -16.731 1.00 85.00 98 ALA A CA 1
ATOM 694 C C . ALA A 1 98 ? 11.507 -6.947 -17.015 1.00 85.00 98 ALA A C 1
ATOM 696 O O . ALA A 1 98 ? 11.969 -6.747 -18.137 1.00 85.00 98 ALA A O 1
ATOM 697 N N . VAL A 1 99 ? 11.722 -6.096 -16.006 1.00 86.81 99 VAL A N 1
ATOM 698 C CA . VAL A 1 99 ? 12.560 -4.893 -16.143 1.00 86.81 99 VAL A CA 1
ATOM 699 C C . VAL A 1 99 ? 14.026 -5.264 -16.349 1.00 86.81 99 VAL A C 1
ATOM 701 O O . VAL A 1 99 ? 14.690 -4.671 -17.200 1.00 86.81 99 VAL A O 1
ATOM 704 N N . ASN A 1 100 ? 14.525 -6.249 -15.602 1.00 90.88 100 ASN A N 1
ATOM 705 C CA . ASN A 1 100 ? 15.897 -6.721 -15.742 1.00 90.88 100 ASN A CA 1
ATOM 706 C C . ASN A 1 100 ? 16.151 -7.328 -17.132 1.00 90.88 100 ASN A C 1
ATOM 708 O O . ASN A 1 100 ? 17.094 -6.929 -17.812 1.00 90.88 100 ASN A O 1
ATOM 712 N N . ASP A 1 101 ? 15.260 -8.209 -17.589 1.00 91.25 101 ASP A N 1
ATOM 713 C CA . ASP A 1 101 ? 15.356 -8.850 -18.904 1.00 91.25 101 ASP A CA 1
ATOM 714 C C . ASP A 1 101 ? 15.224 -7.814 -20.037 1.00 91.25 101 ASP A C 1
ATOM 716 O O . ASP A 1 101 ? 15.960 -7.854 -21.023 1.00 91.25 101 ASP A O 1
ATOM 720 N N . ALA A 1 102 ? 14.345 -6.816 -19.884 1.00 87.44 102 ALA A N 1
ATOM 721 C CA . ALA A 1 102 ? 14.209 -5.729 -20.852 1.00 87.44 102 ALA A CA 1
ATOM 722 C C . ALA A 1 102 ? 15.465 -4.849 -20.935 1.00 87.44 102 ALA A C 1
ATOM 724 O O . ALA A 1 102 ? 15.812 -4.390 -22.024 1.00 87.44 102 ALA A O 1
ATOM 725 N N . ASN A 1 103 ? 16.141 -4.589 -19.815 1.00 87.94 103 ASN A N 1
ATOM 726 C CA . ASN A 1 103 ? 17.389 -3.827 -19.820 1.00 87.94 103 ASN A CA 1
ATOM 727 C C . ASN A 1 103 ? 18.534 -4.629 -20.448 1.00 87.94 103 ASN A C 1
ATOM 729 O O . ASN A 1 103 ? 19.203 -4.098 -21.334 1.00 87.94 103 ASN A O 1
ATOM 733 N N . ALA A 1 104 ? 18.680 -5.911 -20.101 1.00 89.94 104 ALA A N 1
ATOM 734 C CA . ALA A 1 104 ? 19.671 -6.796 -20.716 1.00 89.94 104 ALA A CA 1
ATOM 735 C C . ALA A 1 104 ? 19.482 -6.900 -22.242 1.00 89.94 104 ALA A C 1
ATOM 737 O O . ALA A 1 104 ? 20.433 -6.752 -23.009 1.00 89.94 104 ALA A O 1
ATOM 738 N N . ASN A 1 105 ? 18.238 -7.052 -22.706 1.00 84.94 105 ASN A N 1
ATOM 739 C CA . ASN A 1 105 ? 17.938 -7.106 -24.138 1.00 84.94 105 ASN A CA 1
ATOM 740 C C . ASN A 1 105 ? 18.232 -5.777 -24.851 1.00 84.94 105 ASN A C 1
ATOM 742 O O . ASN A 1 105 ? 18.716 -5.775 -25.979 1.00 84.94 105 ASN A O 1
ATOM 746 N N . LYS A 1 106 ? 17.976 -4.627 -24.212 1.00 88.00 106 LYS A N 1
ATOM 747 C CA . LYS A 1 106 ? 18.320 -3.313 -24.786 1.00 88.00 106 LYS A CA 1
ATOM 748 C C . LYS A 1 106 ? 19.826 -3.138 -24.960 1.00 88.00 106 LYS A C 1
ATOM 750 O O . LYS A 1 106 ? 20.247 -2.522 -25.936 1.00 88.00 106 LYS A O 1
ATOM 755 N N . GLU A 1 107 ? 20.621 -3.634 -24.020 1.00 87.94 107 GLU A N 1
ATOM 756 C CA . GLU A 1 107 ? 22.082 -3.596 -24.105 1.00 87.94 107 GLU A CA 1
ATOM 757 C C . GLU A 1 107 ? 22.584 -4.483 -25.244 1.00 87.94 107 GLU A C 1
ATOM 759 O O . GLU A 1 107 ? 23.323 -3.999 -26.100 1.00 87.94 107 GLU A O 1
ATOM 764 N N . GLN A 1 108 ? 22.072 -5.712 -25.350 1.00 84.94 108 GLN A N 1
ATOM 765 C CA . GLN A 1 108 ? 22.395 -6.617 -26.458 1.00 84.94 108 GLN A CA 1
ATOM 766 C C . GLN A 1 108 ? 22.005 -6.046 -27.825 1.00 84.94 108 GLN A C 1
ATOM 768 O O . GLN A 1 108 ? 22.761 -6.178 -28.787 1.00 84.94 108 GLN A O 1
ATOM 773 N N . LEU A 1 109 ? 20.854 -5.376 -27.930 1.00 81.69 109 LEU A N 1
ATOM 774 C CA . LEU A 1 109 ? 20.436 -4.720 -29.171 1.00 81.69 109 LEU A CA 1
ATOM 775 C C . LEU A 1 109 ? 21.350 -3.548 -29.539 1.00 81.69 109 LEU A C 1
ATOM 777 O O . LEU A 1 109 ? 21.706 -3.403 -30.705 1.00 81.69 109 LEU A O 1
ATOM 781 N N . LYS A 1 110 ? 21.760 -2.729 -28.564 1.00 86.31 110 LYS A N 1
ATOM 782 C CA . LYS A 1 110 ? 22.714 -1.632 -28.798 1.00 86.31 110 LYS A CA 1
ATOM 783 C C . LYS A 1 110 ? 24.085 -2.151 -29.216 1.00 86.31 110 LYS A C 1
ATOM 785 O O . LYS A 1 110 ? 24.721 -1.559 -30.083 1.00 86.31 110 LYS A O 1
ATOM 790 N N . GLU A 1 111 ? 24.542 -3.240 -28.613 1.00 83.25 111 GLU A N 1
ATOM 791 C CA . GLU A 1 111 ? 25.804 -3.876 -28.980 1.00 83.25 111 GLU A CA 1
ATOM 792 C C . GLU A 1 111 ? 25.730 -4.513 -30.370 1.00 83.25 111 GLU A C 1
ATOM 794 O O . GLU A 1 111 ? 26.626 -4.307 -31.187 1.00 83.25 111 GLU A O 1
ATOM 799 N N . SER A 1 112 ? 24.611 -5.165 -30.690 1.00 80.31 112 SER A N 1
ATOM 800 C CA . SER A 1 112 ? 24.345 -5.705 -32.028 1.00 80.31 112 SER A CA 1
ATOM 801 C C . SER A 1 112 ? 24.294 -4.603 -33.086 1.00 80.31 112 SER A C 1
ATOM 803 O O . SER A 1 112 ? 24.848 -4.779 -34.163 1.00 80.31 112 SER A O 1
ATOM 805 N N . GLN A 1 113 ? 23.694 -3.445 -32.784 1.00 82.69 113 GLN A N 1
ATOM 806 C CA . GLN A 1 113 ? 23.691 -2.286 -33.686 1.00 82.69 113 GLN A CA 1
ATOM 807 C C . GLN A 1 113 ? 25.102 -1.749 -33.925 1.00 82.69 113 GLN A C 1
ATOM 809 O O . GLN A 1 113 ? 25.495 -1.579 -35.074 1.00 82.69 113 GLN A O 1
ATOM 814 N N . ARG A 1 114 ? 25.902 -1.573 -32.865 1.00 81.56 114 ARG A N 1
ATOM 815 C CA . ARG A 1 114 ? 27.307 -1.151 -32.999 1.00 81.56 114 ARG A CA 1
ATOM 816 C C . ARG A 1 114 ? 28.136 -2.147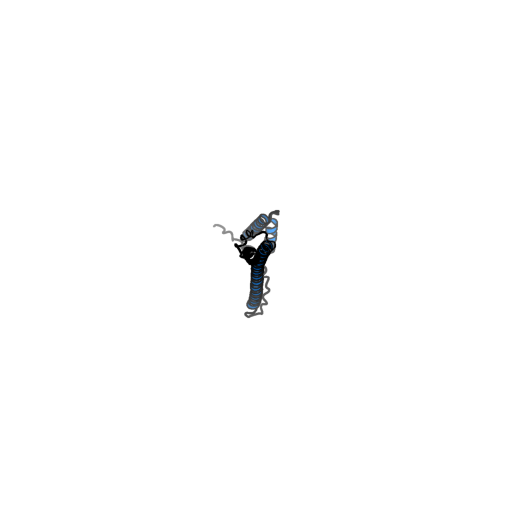 -33.804 1.00 81.56 114 ARG A C 1
ATOM 818 O O . ARG A 1 114 ? 28.962 -1.738 -34.610 1.00 81.56 114 ARG A O 1
ATOM 825 N N . HIS A 1 115 ? 27.916 -3.444 -33.605 1.00 77.56 115 HIS A N 1
ATOM 826 C CA . HIS A 1 115 ? 28.575 -4.485 -34.387 1.00 77.56 115 HIS A CA 1
ATOM 827 C C . HIS A 1 115 ? 28.112 -4.476 -35.855 1.00 77.56 115 HIS A C 1
ATOM 829 O O . HIS A 1 115 ? 28.900 -4.735 -36.765 1.00 77.56 115 HIS A O 1
ATOM 835 N N . ASN A 1 116 ? 26.837 -4.195 -36.118 1.00 80.19 116 ASN A N 1
ATOM 836 C CA . ASN A 1 116 ? 26.335 -4.127 -37.487 1.00 80.19 116 ASN A CA 1
ATOM 837 C C . ASN A 1 116 ? 26.909 -2.908 -38.220 1.00 80.19 116 ASN A C 1
ATOM 839 O O . ASN A 1 116 ? 27.361 -3.035 -39.352 1.00 80.19 116 ASN A O 1
ATOM 843 N N . GLU A 1 117 ? 27.001 -1.763 -37.543 1.00 81.06 117 GLU A N 1
ATOM 844 C CA . GLU A 1 117 ? 27.632 -0.546 -38.066 1.00 81.06 117 GLU A CA 1
ATOM 845 C C . GLU A 1 117 ? 29.125 -0.748 -38.374 1.00 81.06 117 GLU A C 1
ATOM 847 O O . GLU A 1 117 ? 29.612 -0.276 -39.403 1.00 81.06 117 GLU A O 1
ATOM 852 N N . THR A 1 118 ? 29.871 -1.473 -37.530 1.00 74.62 118 THR A N 1
ATOM 853 C CA . THR A 1 118 ? 31.286 -1.777 -37.810 1.00 74.62 118 THR A CA 1
ATOM 854 C C . THR A 1 118 ? 31.438 -2.738 -38.984 1.00 74.62 118 THR A C 1
ATOM 856 O O . THR A 1 118 ? 32.303 -2.516 -39.834 1.00 74.62 118 THR A O 1
ATOM 859 N N . MET A 1 119 ? 30.582 -3.757 -39.089 1.00 71.31 119 MET A N 1
ATOM 860 C CA . MET A 1 119 ? 30.558 -4.666 -40.239 1.00 71.31 119 MET A CA 1
ATOM 861 C C . MET A 1 119 ? 30.199 -3.942 -41.536 1.00 71.31 119 MET A C 1
ATOM 863 O O . MET A 1 119 ? 30.863 -4.153 -42.549 1.00 71.31 119 MET A O 1
ATOM 867 N N . GLU A 1 120 ? 29.210 -3.051 -41.512 1.00 73.00 120 GLU A N 1
ATOM 868 C CA . GLU A 1 120 ? 28.837 -2.232 -42.666 1.00 73.00 120 GLU A CA 1
ATOM 869 C C . GLU A 1 120 ? 29.961 -1.259 -43.053 1.00 73.00 120 GLU A C 1
ATOM 871 O O . GLU A 1 120 ? 30.271 -1.116 -44.235 1.00 73.00 120 GLU A O 1
ATOM 876 N N . ALA A 1 121 ? 30.653 -0.648 -42.087 1.00 70.31 121 ALA A N 1
ATOM 877 C CA . ALA A 1 121 ? 31.793 0.234 -42.355 1.00 70.31 121 ALA A CA 1
ATOM 878 C C . ALA A 1 121 ? 33.012 -0.508 -42.941 1.00 70.31 121 ALA A C 1
ATOM 880 O O . ALA A 1 121 ? 33.723 0.042 -43.793 1.00 70.31 121 ALA A O 1
ATOM 881 N N . ILE A 1 122 ? 33.249 -1.753 -42.512 1.00 67.25 122 ILE A N 1
ATOM 882 C CA . ILE A 1 122 ? 34.294 -2.631 -43.060 1.00 67.25 122 ILE A CA 1
ATOM 883 C C . ILE A 1 122 ? 33.899 -3.118 -44.463 1.00 67.25 122 ILE A C 1
ATOM 885 O O . ILE A 1 122 ? 34.725 -3.062 -45.374 1.00 67.25 122 ILE A O 1
ATOM 889 N N . ALA A 1 123 ? 32.641 -3.522 -44.666 1.00 65.00 123 ALA A N 1
ATOM 890 C CA . ALA A 1 123 ? 32.120 -3.987 -45.954 1.00 65.00 123 ALA A CA 1
ATOM 891 C C . ALA A 1 123 ? 32.072 -2.874 -47.017 1.00 65.00 123 ALA A C 1
ATOM 893 O O . ALA A 1 123 ? 32.359 -3.124 -48.185 1.00 65.00 123 ALA A O 1
ATOM 894 N N . LEU A 1 124 ? 31.786 -1.631 -46.613 1.00 65.31 124 LEU A N 1
ATOM 895 C CA . LEU A 1 124 ? 31.854 -0.439 -47.470 1.00 65.31 124 LEU A CA 1
ATOM 896 C C . LEU A 1 124 ? 33.296 0.043 -47.727 1.00 65.31 124 LEU A C 1
ATOM 898 O O . LEU A 1 124 ? 33.492 1.063 -48.389 1.00 65.31 124 LEU A O 1
ATOM 902 N N . GLY A 1 125 ? 34.311 -0.660 -47.209 1.00 60.94 125 GLY A N 1
ATOM 903 C CA . GLY A 1 125 ? 35.720 -0.432 -47.538 1.00 60.94 125 GLY A CA 1
ATOM 904 C C . GLY A 1 125 ? 36.341 0.829 -46.929 1.00 60.94 125 GLY A C 1
ATOM 905 O O . GLY A 1 125 ? 37.427 1.229 -47.341 1.00 60.94 125 GLY A O 1
ATOM 906 N N . LYS A 1 126 ? 35.694 1.470 -45.945 1.00 59.97 126 LYS A N 1
ATOM 907 C CA . LYS A 1 126 ? 36.182 2.726 -45.339 1.00 59.97 126 LYS A CA 1
ATOM 908 C C . LYS A 1 126 ? 37.233 2.529 -44.236 1.00 59.97 126 LYS A C 1
ATOM 910 O O . LYS A 1 126 ? 37.879 3.498 -43.853 1.00 59.97 126 LYS A O 1
ATOM 915 N N . GLY A 1 127 ? 37.410 1.303 -43.729 1.00 57.88 127 GLY A N 1
ATOM 916 C CA . GLY A 1 127 ? 38.304 0.996 -42.598 1.00 57.88 127 GLY A CA 1
ATOM 917 C C . GLY A 1 127 ? 39.614 0.274 -42.937 1.00 57.88 127 GLY A C 1
ATOM 918 O O . GLY A 1 127 ? 40.549 0.322 -42.143 1.00 57.88 127 GLY A O 1
ATOM 919 N N . LEU A 1 128 ? 39.724 -0.372 -44.103 1.00 61.81 128 LEU A N 1
ATOM 920 C CA . LEU A 1 128 ? 40.961 -1.028 -44.539 1.00 61.81 128 LEU A CA 1
ATOM 921 C C . LEU A 1 128 ? 41.563 -0.266 -45.719 1.00 61.81 128 LEU A C 1
ATOM 923 O O . LEU A 1 128 ? 41.280 -0.551 -46.880 1.00 61.81 128 LEU A O 1
ATOM 927 N N . TYR A 1 129 ? 42.469 0.666 -45.420 1.00 60.50 129 TYR A N 1
ATOM 928 C CA . TYR A 1 129 ? 43.447 1.114 -46.407 1.00 60.50 129 TYR A CA 1
ATOM 929 C C . TYR A 1 129 ? 44.477 -0.007 -46.589 1.00 60.50 129 TYR A C 1
ATOM 931 O O . TYR A 1 129 ? 45.586 0.033 -46.050 1.00 60.50 129 TYR A O 1
ATOM 939 N N . LEU A 1 130 ? 44.087 -1.059 -47.313 1.00 64.31 130 LEU A N 1
ATOM 940 C CA . LEU A 1 130 ? 45.043 -2.022 -47.835 1.00 64.31 130 LEU A CA 1
ATOM 941 C C . LEU A 1 130 ? 45.884 -1.267 -48.854 1.00 64.31 130 LEU A C 1
ATOM 943 O O . LEU A 1 130 ? 45.477 -1.064 -49.997 1.00 64.31 130 LEU A O 1
ATOM 947 N N . LYS A 1 131 ? 47.065 -0.823 -48.416 1.00 54.72 131 LYS A N 1
ATOM 948 C CA . LYS A 1 131 ? 48.137 -0.438 -49.328 1.00 54.72 131 LYS A CA 1
ATOM 949 C C . LYS A 1 131 ? 48.229 -1.580 -50.339 1.00 54.72 131 LYS A C 1
ATOM 951 O O . LYS A 1 131 ? 48.455 -2.705 -49.885 1.00 54.72 131 LYS A O 1
ATOM 956 N N . PRO A 1 132 ? 48.009 -1.342 -51.646 1.00 61.19 132 PRO A N 1
ATOM 957 C CA . PRO A 1 132 ? 48.113 -2.405 -52.628 1.00 61.19 132 PRO A CA 1
ATOM 958 C C . PRO A 1 132 ? 49.468 -3.058 -52.397 1.00 61.19 132 PRO A C 1
ATOM 960 O O . PRO A 1 132 ? 50.503 -2.379 -52.428 1.00 61.19 132 PRO A O 1
ATOM 963 N N . TYR A 1 133 ? 49.445 -4.340 -52.021 1.00 53.12 133 TYR A N 1
ATOM 964 C CA . TYR A 1 133 ? 50.666 -5.114 -51.911 1.00 53.12 133 TYR A CA 1
ATOM 965 C C . TYR A 1 133 ? 51.319 -4.960 -53.273 1.00 53.12 133 TYR A C 1
ATOM 967 O O . TYR A 1 133 ? 50.682 -5.261 -54.284 1.00 53.12 133 TYR A O 1
ATOM 975 N N . LYS A 1 134 ? 52.513 -4.353 -53.305 1.00 54.66 134 LYS A N 1
ATOM 976 C CA . LYS A 1 134 ? 53.248 -4.175 -54.553 1.00 54.66 134 LYS A CA 1
ATOM 977 C C . LYS A 1 134 ? 53.276 -5.547 -55.189 1.00 54.66 134 LYS A C 1
ATOM 979 O O . LYS A 1 134 ? 53.801 -6.460 -54.554 1.00 54.66 134 LYS A O 1
ATOM 984 N N . GLU A 1 135 ? 52.634 -5.674 -5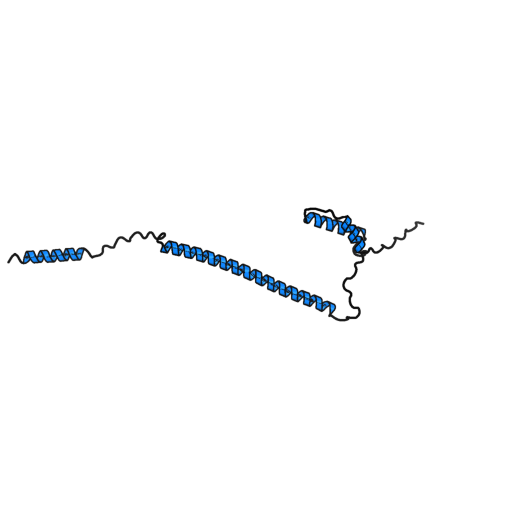6.352 1.00 56.00 135 GLU A N 1
ATOM 985 C CA . GLU A 1 135 ? 52.636 -6.894 -57.146 1.00 56.00 135 GLU A CA 1
ATOM 986 C C . GLU A 1 135 ? 54.036 -7.474 -57.046 1.00 56.00 135 GLU A C 1
ATOM 988 O O . GLU A 1 135 ? 55.021 -6.825 -57.421 1.00 56.00 135 GLU A O 1
ATOM 993 N N . GLY A 1 136 ? 54.119 -8.636 -56.396 1.00 49.12 136 GLY A N 1
ATOM 994 C CA . GLY A 1 136 ? 55.365 -9.357 -56.276 1.00 49.12 136 GLY A CA 1
ATOM 995 C C . GLY A 1 136 ? 55.964 -9.457 -57.668 1.00 49.12 136 GLY A C 1
ATOM 996 O O . GLY A 1 136 ? 55.236 -9.653 -58.643 1.00 49.12 136 GLY A O 1
ATOM 997 N N . LEU A 1 137 ? 57.280 -9.265 -57.754 1.00 56.06 137 LEU A N 1
ATOM 998 C CA . LEU A 1 137 ? 58.072 -9.539 -58.945 1.00 56.06 137 LEU A CA 1
ATOM 999 C C . LEU A 1 137 ? 57.695 -10.933 -59.475 1.00 56.06 137 LEU A C 1
ATOM 1001 O O . LEU A 1 137 ? 58.195 -11.949 -59.004 1.00 56.06 137 LEU A O 1
ATOM 1005 N N . GLY A 1 138 ? 56.763 -10.978 -60.420 1.00 49.44 138 GLY A N 1
ATOM 1006 C CA . GLY A 1 138 ? 56.129 -12.201 -60.881 1.00 49.44 138 GLY A CA 1
ATOM 1007 C C . GLY A 1 138 ? 56.351 -12.358 -62.369 1.00 49.44 138 GLY A C 1
ATOM 1008 O O . GLY A 1 138 ? 55.537 -11.890 -63.157 1.00 49.44 138 GLY A O 1
ATOM 1009 N N . LEU A 1 139 ? 57.494 -12.949 -62.729 1.00 55.66 139 LEU A N 1
ATOM 1010 C CA . LEU A 1 139 ? 57.665 -14.063 -63.681 1.00 55.66 139 LEU A CA 1
ATOM 1011 C C . LEU A 1 139 ? 56.892 -14.102 -65.028 1.00 55.66 139 LEU A C 1
ATOM 1013 O O . LEU A 1 139 ? 56.929 -15.120 -65.712 1.00 55.66 139 LEU A O 1
ATOM 1017 N N . GLY A 1 140 ? 56.228 -13.033 -65.471 1.00 52.91 140 GLY A N 1
ATOM 1018 C CA . GLY A 1 140 ? 55.417 -13.028 -66.698 1.00 52.91 140 GLY A CA 1
ATOM 1019 C C . GLY A 1 140 ? 56.061 -12.329 -67.896 1.00 52.91 140 GLY A C 1
ATOM 1020 O O . GLY A 1 140 ? 55.704 -12.605 -69.041 1.00 52.91 140 GLY A O 1
ATOM 1021 N N . ARG A 1 141 ? 57.019 -11.419 -67.668 1.00 50.16 141 ARG A N 1
ATOM 1022 C CA . ARG A 1 141 ? 57.638 -10.633 -68.757 1.00 50.16 141 ARG A CA 1
ATOM 1023 C C . ARG A 1 141 ? 58.942 -11.228 -69.281 1.00 50.16 141 ARG A C 1
ATOM 1025 O O . ARG A 1 141 ? 59.297 -10.990 -70.432 1.00 50.16 141 ARG A O 1
ATOM 1032 N N . GLU A 1 142 ? 59.625 -12.041 -68.481 1.00 55.94 142 GLU A N 1
ATOM 1033 C CA . GLU A 1 142 ? 60.927 -12.596 -68.860 1.00 55.94 142 GLU A CA 1
ATOM 1034 C C . GLU A 1 142 ? 60.806 -13.790 -69.819 1.00 55.94 142 GLU A C 1
ATOM 1036 O O . GLU A 1 142 ? 61.628 -13.943 -70.718 1.00 55.94 142 GLU A O 1
ATOM 1041 N N . GLN A 1 143 ? 59.720 -14.569 -69.733 1.00 58.88 143 GLN A N 1
ATOM 1042 C CA . GLN A 1 143 ? 59.493 -15.717 -70.624 1.00 58.88 143 GLN A CA 1
ATOM 1043 C C . GLN A 1 143 ? 59.251 -15.305 -72.085 1.00 58.88 143 GLN A C 1
ATOM 1045 O O . GLN A 1 143 ? 59.712 -15.976 -73.011 1.00 58.88 143 GLN A O 1
ATOM 1050 N N . ARG A 1 144 ? 58.594 -14.157 -72.311 1.00 56.66 144 ARG A N 1
ATOM 1051 C CA . ARG A 1 144 ? 58.429 -13.583 -73.658 1.00 56.66 144 ARG A CA 1
ATOM 1052 C C . ARG A 1 144 ? 59.731 -12.989 -74.191 1.00 56.66 144 ARG A C 1
ATOM 1054 O O . ARG A 1 144 ? 60.036 -13.176 -75.365 1.00 56.66 144 ARG A O 1
ATOM 1061 N N . ALA A 1 145 ? 60.524 -12.341 -73.337 1.00 60.53 145 ALA A N 1
ATOM 1062 C CA . ALA A 1 145 ? 61.820 -11.793 -73.730 1.00 60.53 145 ALA A CA 1
ATOM 1063 C C . ALA A 1 145 ? 62.845 -12.895 -74.062 1.00 60.53 145 ALA A C 1
ATOM 1065 O O . ALA A 1 145 ? 63.575 -12.769 -75.047 1.00 60.53 145 ALA A O 1
ATOM 1066 N N . MET A 1 146 ? 62.872 -13.995 -73.298 1.00 60.72 146 MET A N 1
ATOM 1067 C CA . MET A 1 146 ? 63.703 -15.162 -73.614 1.00 60.72 146 MET A CA 1
ATOM 1068 C C . MET A 1 146 ? 63.214 -15.894 -74.866 1.00 60.72 146 MET A C 1
ATOM 1070 O O . MET A 1 146 ? 64.038 -16.197 -75.725 1.00 60.72 146 MET A O 1
ATOM 1074 N N . SER A 1 147 ? 61.901 -16.097 -75.036 1.00 59.66 147 SER A N 1
ATOM 1075 C CA . SER A 1 147 ? 61.364 -16.726 -76.255 1.00 59.66 147 SER A CA 1
ATOM 1076 C C . SER A 1 147 ? 61.690 -15.915 -77.512 1.00 59.66 147 SER A C 1
ATOM 1078 O O . SER A 1 147 ? 62.135 -16.485 -78.505 1.00 59.66 147 SER A O 1
ATOM 1080 N N . MET A 1 148 ? 61.564 -14.582 -77.474 1.00 61.50 148 MET A N 1
ATOM 1081 C CA . MET A 1 148 ? 61.936 -13.739 -78.619 1.00 61.50 148 MET A CA 1
ATOM 1082 C C . MET A 1 148 ? 63.449 -13.733 -78.885 1.00 61.50 148 MET A C 1
ATOM 1084 O O . MET A 1 148 ? 63.853 -13.737 -80.046 1.00 61.50 148 MET A O 1
ATOM 1088 N N . LYS A 1 149 ? 64.297 -13.780 -77.845 1.00 68.81 149 LYS A N 1
ATOM 1089 C CA . LYS A 1 149 ? 65.758 -13.894 -78.015 1.00 68.81 149 LYS A CA 1
ATOM 1090 C C . LYS A 1 149 ? 66.183 -15.243 -78.595 1.00 68.81 149 LYS A C 1
ATOM 1092 O O . LYS A 1 149 ? 67.091 -15.272 -79.421 1.00 68.81 149 LYS A O 1
ATOM 1097 N N . ILE A 1 150 ? 65.545 -16.338 -78.183 1.00 69.06 150 ILE A N 1
ATOM 1098 C CA . ILE A 1 150 ? 65.820 -17.678 -78.719 1.00 69.06 150 ILE A CA 1
ATOM 1099 C C . ILE A 1 150 ? 65.441 -17.726 -80.202 1.00 69.06 150 ILE A C 1
ATOM 1101 O O . ILE A 1 150 ? 66.284 -18.092 -81.016 1.00 69.06 150 ILE A O 1
ATOM 1105 N N . ILE A 1 151 ? 64.242 -17.249 -80.559 1.00 66.62 151 ILE A N 1
ATOM 1106 C CA . ILE A 1 151 ? 63.768 -17.205 -81.952 1.00 66.62 151 ILE A CA 1
ATOM 1107 C C . ILE A 1 151 ? 64.697 -16.35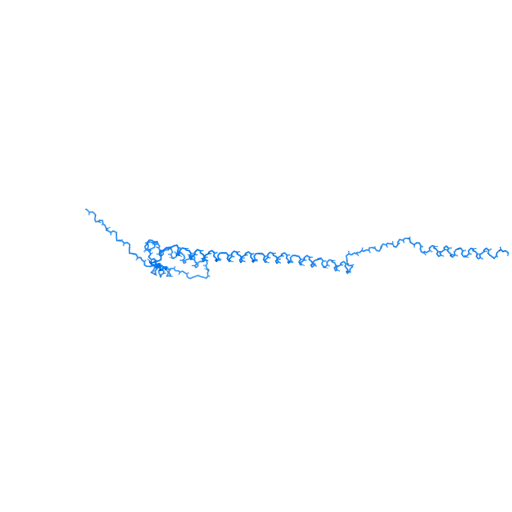5 -82.831 1.00 66.62 151 ILE A C 1
ATOM 1109 O O . ILE A 1 151 ? 65.087 -16.803 -83.908 1.00 66.62 151 ILE A O 1
ATOM 1113 N N . ALA A 1 152 ? 65.106 -15.169 -82.366 1.00 65.75 152 ALA A N 1
ATOM 1114 C CA . ALA A 1 152 ? 65.998 -14.284 -83.119 1.00 65.75 152 ALA A CA 1
ATOM 1115 C C . ALA A 1 152 ? 67.410 -14.868 -83.311 1.00 65.75 152 ALA A C 1
ATOM 1117 O O . ALA A 1 152 ? 68.051 -14.616 -84.329 1.00 65.75 152 ALA A O 1
ATOM 1118 N N . ARG A 1 153 ? 67.907 -15.664 -82.356 1.00 64.44 153 ARG A N 1
ATOM 1119 C CA . ARG A 1 153 ? 69.228 -16.300 -82.462 1.00 64.44 153 ARG A CA 1
ATOM 1120 C C . ARG A 1 153 ? 69.215 -17.475 -83.443 1.00 64.44 153 ARG A C 1
ATOM 1122 O O . ARG A 1 153 ? 70.174 -17.624 -84.191 1.00 64.44 153 ARG A O 1
ATOM 1129 N N . SER A 1 154 ? 68.128 -18.250 -83.497 1.00 60.06 154 SER A N 1
ATOM 1130 C CA . SER A 1 154 ? 67.968 -19.353 -84.459 1.00 60.06 154 SER A CA 1
ATOM 1131 C C . SER A 1 154 ? 67.858 -18.896 -85.920 1.00 60.06 154 SER A C 1
ATOM 1133 O O . SER A 1 154 ? 68.371 -19.575 -86.807 1.00 60.06 154 SER A O 1
ATOM 1135 N N . SER A 1 155 ? 67.247 -17.741 -86.199 1.00 58.91 155 SER A N 1
ATOM 1136 C CA . SER A 1 155 ? 67.143 -17.204 -87.567 1.00 58.91 155 SER A CA 1
ATOM 1137 C C . SER A 1 155 ? 68.434 -16.548 -88.075 1.00 58.91 155 SER A C 1
ATOM 1139 O O . SER A 1 155 ? 68.633 -16.460 -89.283 1.00 58.91 155 SER A O 1
ATOM 1141 N N . LEU A 1 156 ? 69.341 -16.149 -87.179 1.00 60.38 156 LEU A N 1
ATOM 1142 C CA . LEU A 1 156 ? 70.680 -15.656 -87.529 1.00 60.38 156 LEU A CA 1
ATOM 1143 C C . LEU A 1 156 ? 71.667 -16.791 -87.846 1.00 60.38 156 LEU A C 1
ATOM 1145 O O . LEU A 1 156 ? 72.542 -16.606 -88.683 1.00 60.38 156 LEU A O 1
ATOM 1149 N N . THR A 1 157 ? 71.513 -17.970 -87.234 1.00 58.38 157 THR A N 1
ATOM 1150 C CA . THR A 1 157 ? 72.387 -19.134 -87.483 1.00 58.38 157 THR A CA 1
ATOM 1151 C C . THR A 1 157 ? 72.008 -19.948 -88.723 1.00 58.38 157 THR A C 1
ATOM 1153 O O . THR A 1 157 ? 72.836 -20.695 -89.226 1.00 58.38 157 THR A O 1
ATOM 1156 N N . LEU A 1 158 ? 70.776 -19.810 -89.227 1.00 57.03 158 LEU A N 1
ATOM 1157 C CA . LEU A 1 158 ? 70.296 -20.495 -90.439 1.00 57.03 158 LEU A CA 1
ATOM 1158 C C . LEU A 1 158 ? 70.615 -19.742 -91.744 1.00 57.03 158 LEU A C 1
ATOM 1160 O O . LEU A 1 158 ? 70.357 -20.267 -92.819 1.00 57.03 158 LEU A O 1
ATOM 1164 N N . ASN A 1 159 ? 71.169 -18.528 -91.658 1.00 55.25 159 ASN A N 1
ATOM 1165 C CA . ASN A 1 159 ? 71.514 -17.683 -92.811 1.00 55.25 159 ASN A CA 1
ATOM 1166 C C . ASN A 1 159 ? 73.032 -17.605 -93.072 1.00 55.25 159 ASN A C 1
ATOM 1168 O O . ASN A 1 159 ? 7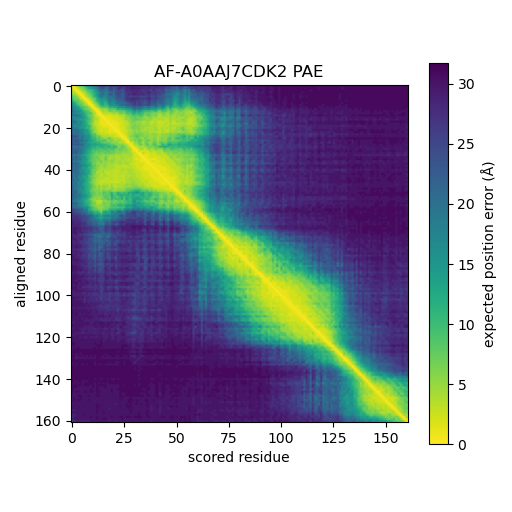3.494 -16.783 -93.859 1.00 55.25 159 ASN A O 1
ATOM 1172 N N . THR A 1 160 ? 73.811 -18.454 -92.398 1.00 56.50 160 THR A N 1
ATOM 1173 C CA . THR A 1 160 ? 75.255 -18.623 -92.600 1.00 56.50 160 THR A CA 1
ATOM 1174 C C . THR A 1 160 ? 75.562 -20.114 -92.741 1.00 56.50 160 THR A C 1
ATOM 1176 O O . THR A 1 160 ? 76.068 -20.757 -91.819 1.00 56.50 160 THR A O 1
ATOM 1179 N N . SER A 1 161 ? 75.167 -20.698 -93.866 1.00 48.00 161 SER A N 1
ATOM 1180 C CA . SER A 1 161 ? 75.628 -21.993 -94.384 1.00 48.00 161 SER A CA 1
ATOM 1181 C C . SER A 1 161 ? 75.604 -21.925 -95.901 1.00 48.00 161 SER A C 1
ATOM 1183 O O . SER A 1 161 ? 74.645 -21.314 -96.424 1.00 48.00 161 SER A O 1
#

Solvent-accessible surface area (backbone atoms only — not comparable to full-atom values): 9740 Å² total; per-residue (Å²): 135,84,84,77,78,76,79,76,77,81,77,70,39,54,45,71,60,45,50,58,55,17,60,75,52,44,56,92,56,93,48,67,69,60,28,52,52,37,40,52,53,22,41,53,51,35,40,56,76,53,60,33,79,90,27,42,52,70,84,76,86,71,84,70,64,93,79,70,84,67,69,61,84,61,45,57,60,49,53,56,49,50,56,53,50,52,54,49,53,55,49,53,53,51,53,54,49,53,52,51,54,52,50,53,51,52,51,54,50,52,51,50,49,54,51,49,53,50,51,48,41,50,74,72,52,78,71,63,86,70,70,76,72,72,77,66,93,66,88,66,68,59,60,57,54,50,52,52,51,52,55,56,52,56,61,59,61,71,75,70,125

pLDDT: mean 72.26, std 11.87, range [43.47, 91.25]

Radius of gyration: 49.76 Å; Cα contacts (8 Å, |Δi|>4): 55; chains: 1; bounding box: 98×47×153 Å

Sequence (161 aa):
MGLKKKKKKPKTVRLKKVIEEAKRSMIPSNDAGVAIGSALKGAQAAVKRAGGKRNVRAPRILPVPSKVGGFLPFLVPVFAGLSAAGALAGGAAGIAKAVNDANANKEQLKESQRHNETMEAIALGKGLYLKPYKEGLGLGREQRAMSMKIIARSSLTLNTS

Foldseek 3Di:
DDDDPPDPDQAQAEPVVLVVQLVVQADDDPDPVNRVVSSVVSSVVSCVVCVHPVRYDDDDPDPPPPPDDDCVVVPVVVVVVVVVVVVVVVVVVVVVVVVVVVVVVVVVVVVVVVVVVVVVCVVVVVPDPPPPPPPPPDDDPVVVVVVVVVVVVVVVVVVPD